Protein AF-A0A7Z1MGH0-F1 (afdb_monomer)

Radius of gyration: 22.12 Å; Cα contacts (8 Å, |Δi|>4): 92; chains: 1; bounding box: 49×39×57 Å

Secondary structure (DSSP, 8-state):
-HHHHHHHHHHHHHHHHHHHHHS-GGG-SS------SS---HHHHHHHHHHHHHHHH-----HHHHHHHHHHHHHHHHHHHHHHHHHHH-TT-TT--HHHHHHHHHHHHHHHTSPPPSSHHHHHHHHHHHHHHHHHHHHHH-SPPHHHHHHHHHHHHHHHHHHHHHHTS--

Nearest PDB structures (foldseek):
  4bne-assembly1_B  TM=2.755E-01  e=3.824E+00  Gallus gallus
  5nen-assembly1_B  TM=2.490E-01  e=6.971E+00  Serratia marcescens
  3q0k-assembly2_D  TM=2.728E-01  e=8.212E+00  Homo sapiens

Solvent-accessible surface area (backbone atoms only — not comparable to full-atom values): 9855 Å² total; per-residue (Å²): 116,74,65,60,56,52,52,51,22,52,51,47,29,53,51,52,50,56,53,45,75,77,41,63,75,89,76,58,95,62,87,85,83,70,80,75,80,96,69,80,58,64,69,60,37,51,52,36,42,54,54,14,52,50,58,69,68,60,59,82,80,46,72,66,57,52,48,52,52,36,50,51,53,44,50,51,38,50,52,52,34,51,54,36,49,56,60,66,67,43,89,80,61,86,77,49,41,58,68,40,30,52,52,32,40,50,55,27,57,62,56,66,72,53,73,66,62,92,46,70,68,52,42,52,52,50,52,51,50,52,49,52,34,51,53,32,47,46,64,16,62,52,76,76,53,70,68,56,54,55,51,52,52,52,53,50,52,49,53,52,51,52,54,54,53,62,71,68,52,85,130

Foldseek 3Di:
DVVVLVVLLVVLLVVVVVVCVVPPPVVDPDLDQDDDDPDPPPPSSVVSNVSSVCVNVPDPCDPVNLVVVLVVLLVLLVVLLVVLVVVLPPPPDPQFPNVLSVVSNVLSVVLNPDDRDPDPVVVVVSVVSSVSSVVSRCVRNDDDDPVVVVVVVVVVVVVVVVVVVVVPDDD

Mean predicted aligned error: 15.22 Å

Structure (mmCIF, N/CA/C/O backbone):
data_AF-A0A7Z1MGH0-F1
#
_entry.id   AF-A0A7Z1MGH0-F1
#
loop_
_atom_site.group_PDB
_atom_site.id
_atom_site.type_symbol
_atom_site.label_atom_id
_atom_site.label_alt_id
_atom_site.label_comp_id
_atom_site.label_asym_id
_atom_site.label_entity_id
_atom_site.label_seq_id
_atom_site.pdbx_PDB_ins_code
_atom_site.Cartn_x
_atom_site.Cartn_y
_atom_site.Cartn_z
_atom_site.occupancy
_atom_site.B_iso_or_equiv
_atom_site.auth_seq_id
_atom_site.auth_comp_id
_atom_site.auth_asym_id
_atom_site.auth_atom_id
_atom_site.pdbx_PDB_model_num
ATOM 1 N N . MET A 1 1 ? 26.378 -9.696 -31.392 1.00 51.75 1 MET A N 1
ATOM 2 C CA . MET A 1 1 ? 26.030 -10.002 -29.985 1.00 51.75 1 MET A CA 1
ATOM 3 C C . MET A 1 1 ? 25.296 -8.851 -29.286 1.00 51.75 1 MET A C 1
ATOM 5 O O . MET A 1 1 ? 24.332 -9.140 -28.601 1.00 51.75 1 MET A O 1
ATOM 9 N N . HIS A 1 2 ? 25.660 -7.572 -29.491 1.00 57.75 2 HIS A N 1
ATOM 10 C CA . HIS A 1 2 ? 24.898 -6.430 -28.934 1.00 57.75 2 HIS A CA 1
ATOM 11 C C . HIS A 1 2 ? 23.480 -6.254 -29.530 1.00 57.75 2 HIS A C 1
ATOM 13 O O . HIS A 1 2 ? 22.568 -5.889 -28.799 1.00 57.75 2 HIS A O 1
ATOM 19 N N . ASN A 1 3 ? 23.264 -6.577 -30.813 1.00 75.38 3 ASN A N 1
ATOM 20 C CA . ASN A 1 3 ? 21.943 -6.410 -31.448 1.00 75.38 3 ASN A CA 1
ATOM 21 C C . ASN A 1 3 ? 20.886 -7.402 -30.929 1.00 75.38 3 ASN A C 1
ATOM 23 O O . ASN A 1 3 ? 19.759 -6.997 -30.677 1.00 75.38 3 ASN A O 1
ATOM 27 N N . GLN A 1 4 ? 21.266 -8.664 -30.688 1.00 85.50 4 GLN A N 1
ATOM 28 C CA . GLN A 1 4 ? 20.340 -9.703 -30.213 1.00 85.50 4 GLN A CA 1
ATOM 29 C C . GLN A 1 4 ? 19.792 -9.388 -28.815 1.00 85.50 4 GLN A C 1
ATOM 31 O O . GLN A 1 4 ? 18.589 -9.447 -28.594 1.00 85.50 4 GLN A O 1
ATOM 36 N N . LEU A 1 5 ? 20.671 -8.986 -27.889 1.00 88.31 5 LEU A N 1
ATOM 37 C CA . LEU A 1 5 ? 20.259 -8.603 -26.540 1.00 88.31 5 LEU A CA 1
ATOM 38 C C . LEU A 1 5 ? 19.257 -7.443 -26.573 1.00 88.31 5 LEU A C 1
ATOM 40 O O . LEU A 1 5 ? 18.259 -7.470 -25.861 1.00 88.31 5 LEU A O 1
ATOM 44 N N . GLN A 1 6 ? 19.509 -6.430 -27.406 1.00 90.75 6 GLN A N 1
ATOM 45 C CA . GLN A 1 6 ? 18.624 -5.274 -27.506 1.00 90.75 6 GLN A CA 1
ATOM 46 C C . GLN A 1 6 ? 17.253 -5.644 -28.091 1.00 90.75 6 GLN A C 1
ATOM 48 O O . GLN A 1 6 ? 16.235 -5.137 -27.622 1.00 90.75 6 GLN A O 1
ATOM 53 N N . GLU A 1 7 ? 17.214 -6.525 -29.090 1.00 91.69 7 GLU A N 1
ATOM 54 C CA . GLU A 1 7 ? 15.970 -7.037 -29.674 1.00 91.69 7 GLU A CA 1
ATOM 55 C C . GLU A 1 7 ? 15.159 -7.856 -28.666 1.00 91.69 7 GLU A C 1
ATOM 57 O O . GLU A 1 7 ? 13.952 -7.646 -28.544 1.00 91.69 7 GLU A O 1
ATOM 62 N N . ASP A 1 8 ? 15.814 -8.728 -27.900 1.00 91.69 8 ASP A N 1
ATOM 63 C CA . ASP A 1 8 ? 15.150 -9.548 -26.884 1.00 91.69 8 ASP A CA 1
ATOM 64 C C . ASP A 1 8 ? 14.649 -8.702 -25.706 1.00 91.69 8 ASP A C 1
ATOM 66 O O . ASP A 1 8 ? 13.547 -8.933 -25.210 1.00 91.69 8 ASP A O 1
ATOM 70 N N . VAL A 1 9 ? 15.397 -7.667 -25.305 1.00 89.19 9 VAL A N 1
ATOM 71 C CA . VAL A 1 9 ? 14.952 -6.679 -24.306 1.00 89.19 9 VAL A CA 1
ATOM 72 C C . VAL A 1 9 ? 13.754 -5.878 -24.812 1.00 89.19 9 VAL A C 1
ATOM 74 O O . VAL A 1 9 ? 12.801 -5.689 -24.062 1.00 89.19 9 VAL A O 1
ATOM 77 N N . ASN A 1 10 ? 13.771 -5.413 -26.066 1.00 89.06 10 ASN A N 1
ATOM 78 C CA . ASN A 1 10 ? 12.645 -4.678 -26.655 1.00 89.06 10 ASN A CA 1
ATOM 79 C C . ASN A 1 10 ? 11.386 -5.553 -26.728 1.00 89.06 10 ASN A C 1
ATOM 81 O O . ASN A 1 10 ? 10.300 -5.099 -26.378 1.00 89.06 10 ASN A O 1
ATOM 85 N N . TRP A 1 11 ? 11.539 -6.808 -27.155 1.00 91.75 11 TRP A N 1
ATOM 86 C CA . TRP A 1 11 ? 10.440 -7.767 -27.192 1.00 91.75 11 TRP A CA 1
ATOM 87 C C . TRP A 1 11 ? 9.888 -8.021 -25.786 1.00 91.75 11 TRP A C 1
ATOM 89 O O . TRP A 1 11 ? 8.690 -7.866 -25.563 1.00 91.75 11 TRP A O 1
ATOM 99 N N . CYS A 1 12 ? 10.760 -8.318 -24.820 1.00 88.31 12 CYS A N 1
ATOM 100 C CA . CYS A 1 12 ? 10.359 -8.581 -23.442 1.00 88.31 12 CYS A CA 1
ATOM 101 C C . CYS A 1 12 ? 9.651 -7.372 -22.811 1.00 88.31 12 CYS A C 1
ATOM 103 O O . CYS A 1 12 ? 8.663 -7.555 -22.109 1.00 88.31 12 CYS A O 1
ATOM 105 N N . ALA A 1 13 ? 10.107 -6.147 -23.093 1.00 84.94 13 ALA A N 1
ATOM 106 C CA . ALA A 1 13 ? 9.461 -4.920 -22.628 1.00 84.94 13 ALA A CA 1
ATOM 107 C C . ALA A 1 13 ? 8.039 -4.773 -23.192 1.00 84.94 13 ALA A C 1
ATOM 109 O O . ALA A 1 13 ? 7.113 -4.510 -22.435 1.00 84.94 13 ALA A O 1
ATOM 110 N N . SER A 1 14 ? 7.845 -5.033 -24.490 1.00 85.25 14 SER A N 1
ATOM 111 C CA . SER A 1 14 ? 6.508 -4.980 -25.100 1.00 85.25 14 SER A CA 1
ATOM 112 C C . SER A 1 14 ? 5.546 -6.027 -24.532 1.00 85.25 14 SER A C 1
ATOM 114 O O . SER A 1 14 ? 4.363 -5.751 -24.367 1.00 85.25 14 SER A O 1
ATOM 116 N N . VAL A 1 15 ? 6.054 -7.219 -24.192 1.00 85.06 15 VAL A N 1
ATOM 117 C CA . VAL A 1 15 ? 5.249 -8.280 -23.570 1.00 85.06 15 VAL A CA 1
ATOM 118 C C . VAL A 1 15 ? 4.871 -7.896 -22.142 1.00 85.06 15 VAL A C 1
ATOM 120 O O . VAL A 1 15 ? 3.721 -8.072 -21.759 1.00 85.06 15 VAL A O 1
ATOM 123 N N . ILE A 1 16 ? 5.811 -7.330 -21.377 1.00 79.56 16 ILE A N 1
ATOM 124 C CA . ILE A 1 16 ? 5.557 -6.783 -20.039 1.00 79.56 16 ILE A CA 1
ATOM 125 C C . ILE A 1 16 ? 4.471 -5.700 -20.109 1.00 79.56 16 ILE A C 1
ATOM 127 O O . ILE A 1 16 ? 3.493 -5.778 -19.374 1.00 79.56 16 ILE A O 1
ATOM 131 N N . GLU A 1 17 ? 4.607 -4.718 -21.003 1.00 76.25 17 GLU A N 1
ATOM 132 C CA . GLU A 1 17 ? 3.632 -3.630 -21.164 1.00 76.25 17 GLU A CA 1
ATOM 133 C C . GLU A 1 17 ? 2.233 -4.166 -21.490 1.00 76.25 17 GLU A C 1
ATOM 135 O O . GLU A 1 17 ? 1.282 -3.840 -20.787 1.00 76.25 17 GLU A O 1
ATOM 140 N N . GLN A 1 18 ? 2.109 -5.066 -22.470 1.00 75.62 18 GLN A N 1
ATOM 141 C CA . GLN A 1 18 ? 0.825 -5.682 -22.830 1.00 75.62 18 GLN A CA 1
ATOM 142 C C . GLN A 1 18 ? 0.212 -6.504 -21.691 1.00 75.62 18 GLN A C 1
ATOM 144 O O . GLN A 1 18 ? -1.002 -6.487 -21.491 1.00 75.62 18 GLN A O 1
ATOM 149 N N . HIS A 1 19 ? 1.044 -7.230 -20.942 1.00 69.94 19 HIS A N 1
ATOM 150 C CA . HIS A 1 19 ? 0.601 -8.035 -19.806 1.00 69.94 19 HIS A CA 1
ATOM 151 C C . HIS A 1 19 ? -0.023 -7.160 -18.711 1.00 69.94 19 HIS A C 1
ATOM 153 O O . HIS A 1 19 ? -1.107 -7.468 -18.214 1.00 69.94 19 HIS A O 1
ATOM 159 N N . PHE A 1 20 ? 0.607 -6.022 -18.402 1.00 63.50 20 PHE A N 1
ATOM 160 C CA . PHE A 1 20 ? 0.140 -5.096 -17.365 1.00 63.50 20 PHE A CA 1
ATOM 161 C C . PHE A 1 20 ? -0.885 -4.051 -17.841 1.00 63.50 20 PHE A C 1
ATOM 163 O O . PHE A 1 20 ? -1.572 -3.453 -17.016 1.00 63.50 20 PHE A O 1
ATOM 170 N N . GLU A 1 21 ? -1.051 -3.843 -19.150 1.00 60.25 21 GLU A N 1
ATOM 171 C CA . GLU A 1 21 ? -2.202 -3.114 -19.706 1.00 60.25 21 GLU A CA 1
ATOM 172 C C . GLU A 1 21 ? -3.517 -3.881 -19.477 1.00 60.25 21 GLU A C 1
ATOM 174 O O . GLU A 1 21 ? -4.568 -3.267 -19.287 1.00 60.25 21 GLU A O 1
ATOM 179 N N . GLY A 1 22 ? -3.462 -5.220 -19.467 1.00 51.69 22 GLY A N 1
ATOM 180 C CA . GLY A 1 22 ? -4.618 -6.098 -19.251 1.00 51.69 22 GLY A CA 1
ATOM 181 C C . GLY A 1 22 ? -4.875 -6.502 -17.794 1.00 51.69 22 GLY A C 1
ATOM 182 O O . GLY A 1 22 ? -5.992 -6.916 -17.477 1.00 51.69 22 GLY A O 1
ATOM 183 N N . GLN A 1 23 ? -3.872 -6.398 -16.913 1.00 45.16 23 GLN A N 1
ATOM 184 C CA . GLN A 1 23 ? -3.964 -6.734 -15.488 1.00 45.16 23 GLN A CA 1
ATOM 185 C C . GLN A 1 23 ? -3.169 -5.732 -14.641 1.00 45.16 23 GLN A C 1
ATOM 187 O O . GLN A 1 23 ? -1.965 -5.578 -14.848 1.00 45.16 23 GLN A O 1
ATOM 192 N N . PRO A 1 24 ? -3.788 -5.048 -13.666 1.00 44.66 24 PRO A N 1
ATOM 193 C CA . PRO A 1 24 ? -3.058 -4.111 -12.829 1.00 44.66 24 PRO A CA 1
ATOM 194 C C . PRO A 1 24 ? -1.927 -4.782 -12.039 1.00 44.66 24 PRO A C 1
ATOM 196 O O . PRO A 1 24 ? -2.112 -5.841 -11.443 1.00 44.66 24 PRO A O 1
ATOM 199 N N . TYR A 1 25 ? -0.769 -4.118 -11.961 1.00 40.88 25 TYR A N 1
ATOM 200 C CA . TYR A 1 25 ? 0.458 -4.646 -11.340 1.00 40.88 25 TYR A CA 1
ATOM 201 C C . TYR A 1 25 ? 0.307 -5.103 -9.876 1.00 40.88 25 TYR A C 1
ATOM 203 O O . TYR A 1 25 ? 1.136 -5.861 -9.380 1.00 40.88 25 TYR A O 1
ATOM 211 N N . TRP A 1 26 ? -0.720 -4.632 -9.162 1.00 43.94 26 TRP A N 1
ATOM 212 C CA . TRP A 1 26 ? -0.991 -5.007 -7.771 1.00 43.94 26 TRP A CA 1
ATOM 213 C C . TRP A 1 26 ? -1.696 -6.363 -7.618 1.00 43.94 26 TRP A C 1
ATOM 215 O O . TRP A 1 26 ? -1.847 -6.835 -6.493 1.00 43.94 26 TRP A O 1
ATOM 225 N N . GLU A 1 27 ? -2.135 -6.990 -8.712 1.00 35.31 27 GLU A N 1
ATOM 226 C CA . GLU A 1 27 ? -2.785 -8.309 -8.693 1.00 35.31 27 GLU A CA 1
ATOM 227 C C . GLU A 1 27 ? -1.794 -9.471 -8.900 1.00 35.31 27 GLU A C 1
ATOM 229 O O . GLU A 1 27 ? -2.143 -10.628 -8.659 1.00 35.31 27 GLU A O 1
ATOM 234 N N . GLU A 1 28 ? -0.538 -9.191 -9.268 1.00 35.53 28 GLU A N 1
ATOM 235 C CA . GLU A 1 28 ? 0.493 -10.217 -9.445 1.00 35.53 28 GLU A CA 1
ATOM 236 C C . GLU A 1 28 ? 1.367 -10.404 -8.200 1.00 35.53 28 GLU A C 1
ATOM 238 O O . GLU A 1 28 ? 2.134 -9.535 -7.791 1.00 35.53 28 GLU A O 1
ATOM 243 N N . THR A 1 29 ? 1.303 -11.603 -7.618 1.00 39.72 29 THR A N 1
ATOM 244 C CA . THR A 1 29 ? 2.136 -12.022 -6.474 1.00 39.72 29 THR A CA 1
ATOM 245 C C . THR A 1 29 ? 3.505 -12.576 -6.886 1.00 39.72 29 THR A C 1
ATOM 247 O O . THR A 1 29 ? 4.337 -12.874 -6.028 1.00 39.72 29 THR A O 1
ATOM 250 N N . VAL A 1 30 ? 3.766 -12.715 -8.191 1.00 46.34 30 VAL A N 1
ATOM 251 C CA . VAL A 1 30 ? 4.995 -13.290 -8.751 1.00 46.34 30 VAL A CA 1
ATOM 252 C C . VAL A 1 30 ? 5.455 -12.423 -9.917 1.00 46.34 30 VAL A C 1
ATOM 254 O O . VAL A 1 30 ? 4.678 -12.156 -10.823 1.00 46.34 30 VAL A O 1
ATOM 257 N N . THR A 1 31 ? 6.722 -12.001 -9.919 1.00 55.06 31 THR A N 1
ATOM 258 C CA . THR A 1 31 ? 7.320 -11.294 -11.061 1.00 55.06 31 THR A CA 1
ATOM 259 C C . THR A 1 31 ? 7.242 -12.181 -12.306 1.00 55.06 31 THR A C 1
ATOM 261 O O . THR A 1 31 ? 7.922 -13.210 -12.363 1.00 55.06 31 THR A O 1
ATOM 264 N N . ALA A 1 32 ? 6.416 -11.802 -13.284 1.00 64.75 32 ALA A N 1
ATOM 265 C CA . ALA A 1 32 ? 6.267 -12.546 -14.527 1.00 64.75 32 ALA A CA 1
ATOM 266 C C . ALA A 1 32 ? 7.623 -12.700 -15.251 1.00 64.75 32 ALA A C 1
ATOM 268 O O . ALA A 1 32 ? 8.418 -11.761 -15.335 1.00 64.75 32 ALA A O 1
ATOM 269 N N . TYR A 1 33 ? 7.910 -13.917 -15.725 1.00 77.88 33 TYR A N 1
ATOM 270 C CA . TYR A 1 33 ? 9.162 -14.282 -16.392 1.00 77.88 33 TYR A CA 1
ATOM 271 C C . TYR A 1 33 ? 8.881 -14.676 -17.841 1.00 77.88 33 TYR A C 1
ATOM 273 O O . TYR A 1 33 ? 8.239 -15.695 -18.098 1.00 77.88 33 TYR A O 1
ATOM 281 N N . PHE A 1 34 ? 9.384 -13.885 -18.786 1.00 83.62 34 PHE A N 1
ATOM 282 C CA . PHE A 1 34 ? 9.105 -14.042 -20.211 1.00 83.62 34 PHE A CA 1
ATOM 283 C C . PHE A 1 34 ? 10.315 -14.583 -20.974 1.00 83.62 34 PHE A C 1
ATOM 285 O O . PHE A 1 34 ? 11.454 -14.178 -20.741 1.00 83.62 34 PHE A O 1
ATOM 292 N N . THR A 1 35 ? 10.075 -15.492 -21.918 1.00 85.38 35 THR A N 1
ATOM 293 C CA . THR A 1 35 ? 11.106 -16.041 -22.812 1.00 85.38 35 THR A CA 1
ATOM 294 C C . THR A 1 35 ? 10.577 -16.110 -24.237 1.00 85.38 35 THR A C 1
ATOM 296 O O . THR A 1 35 ? 9.368 -16.222 -24.442 1.00 85.38 35 THR A O 1
ATOM 299 N N . ARG A 1 36 ? 11.467 -16.028 -25.230 1.00 80.31 36 ARG A N 1
ATOM 300 C CA . ARG A 1 36 ? 11.111 -16.084 -26.653 1.00 80.31 36 ARG A CA 1
ATOM 301 C C . ARG A 1 36 ? 11.621 -17.381 -27.285 1.00 80.31 36 ARG A C 1
ATOM 303 O O . ARG A 1 36 ? 12.810 -17.683 -27.194 1.00 80.31 36 ARG A O 1
ATOM 310 N N . GLY A 1 37 ? 10.731 -18.098 -27.976 1.00 76.06 37 GLY A N 1
ATOM 311 C CA . GLY A 1 37 ? 11.029 -19.383 -28.629 1.00 76.06 37 GLY A CA 1
ATOM 312 C C . GLY A 1 37 ? 11.320 -20.518 -27.638 1.00 76.06 37 GLY A C 1
ATOM 313 O O . GLY A 1 37 ? 11.036 -20.395 -26.451 1.00 76.06 37 GLY A O 1
ATOM 314 N N . ASP A 1 38 ? 11.939 -21.602 -28.112 1.00 74.38 38 ASP A N 1
ATOM 315 C CA . ASP A 1 38 ? 12.289 -22.786 -27.300 1.00 74.38 38 ASP A CA 1
ATOM 316 C C . ASP A 1 38 ? 13.564 -22.586 -26.451 1.00 74.38 38 ASP A C 1
ATOM 318 O O . ASP A 1 38 ? 14.356 -23.506 -26.234 1.00 74.38 38 ASP A O 1
ATOM 322 N N . SER A 1 39 ? 13.835 -21.356 -26.014 1.00 74.62 39 SER A N 1
ATOM 323 C CA . SER A 1 39 ? 15.105 -21.015 -25.376 1.00 74.62 39 SER A CA 1
ATOM 324 C C . SER A 1 39 ? 15.226 -21.599 -23.966 1.00 74.62 39 SER A C 1
ATOM 326 O O . SER A 1 39 ? 14.448 -21.271 -23.074 1.00 74.62 39 SER A O 1
ATOM 328 N N . THR A 1 40 ? 16.296 -22.358 -23.719 1.00 75.62 40 THR A N 1
ATOM 329 C CA . THR A 1 40 ? 16.579 -22.993 -22.419 1.00 75.62 40 THR A CA 1
ATOM 330 C C . THR A 1 40 ? 17.579 -22.227 -21.542 1.00 75.62 40 THR A C 1
ATOM 332 O O . THR A 1 40 ? 17.878 -22.668 -20.431 1.00 75.62 40 THR A O 1
ATOM 335 N N . ASP A 1 41 ? 18.132 -21.097 -22.005 1.00 86.56 41 ASP A N 1
ATOM 336 C CA . ASP A 1 41 ? 19.084 -20.307 -21.209 1.00 86.56 41 ASP A CA 1
ATOM 337 C C . ASP A 1 41 ? 18.370 -19.429 -20.171 1.00 86.56 41 ASP A C 1
ATOM 339 O O . ASP A 1 41 ? 18.063 -18.251 -20.382 1.00 86.56 41 ASP A O 1
ATOM 343 N N . VAL A 1 42 ? 18.135 -20.029 -19.005 1.00 85.12 42 VAL A N 1
ATOM 344 C CA . VAL A 1 42 ? 17.470 -19.387 -17.867 1.00 85.12 42 VAL A CA 1
ATOM 345 C C . VAL A 1 42 ? 18.223 -18.141 -17.384 1.00 85.12 42 VAL A C 1
ATOM 347 O O . VAL A 1 42 ? 17.600 -17.164 -16.958 1.00 85.12 42 VAL A O 1
ATOM 350 N N . ARG A 1 43 ? 19.565 -18.147 -17.433 1.00 86.62 43 ARG A N 1
ATOM 351 C CA . ARG A 1 43 ? 20.382 -17.033 -16.922 1.00 86.62 43 ARG A CA 1
ATOM 352 C C . ARG A 1 43 ? 20.310 -15.834 -17.856 1.00 86.62 43 ARG A C 1
ATOM 354 O O . ARG A 1 43 ? 20.126 -14.717 -17.373 1.00 86.62 43 ARG A O 1
ATOM 361 N N . TYR A 1 44 ? 20.406 -16.071 -19.162 1.00 90.12 44 TYR A N 1
ATOM 362 C CA . TYR A 1 44 ? 20.247 -15.034 -20.176 1.00 90.12 44 TYR A CA 1
ATOM 363 C C . TYR A 1 44 ? 18.880 -14.359 -20.069 1.00 90.12 44 TYR A C 1
ATOM 365 O O . TYR A 1 44 ? 18.802 -13.142 -19.911 1.00 90.12 44 TYR A O 1
ATOM 373 N N . TRP A 1 45 ? 17.800 -15.140 -20.047 1.00 89.56 45 TRP A N 1
ATOM 374 C CA . TRP A 1 45 ? 16.457 -14.570 -19.980 1.00 89.56 45 TRP A CA 1
ATOM 375 C C . TRP A 1 45 ? 16.162 -13.892 -18.648 1.00 89.56 45 TRP A C 1
ATOM 377 O O . TRP A 1 45 ? 15.466 -12.882 -18.630 1.00 89.56 45 TRP A O 1
ATOM 387 N N . LYS A 1 46 ? 16.755 -14.342 -17.536 1.00 86.19 46 LYS A N 1
ATOM 388 C CA . LYS A 1 46 ? 16.671 -13.604 -16.266 1.00 86.19 46 LYS A CA 1
ATOM 389 C C . LYS A 1 46 ? 17.286 -12.211 -16.381 1.00 86.19 46 LYS A C 1
ATOM 391 O O . LYS A 1 46 ? 16.686 -11.251 -15.908 1.00 86.19 46 LYS A O 1
ATOM 396 N N . MET A 1 47 ? 18.438 -12.091 -17.036 1.00 89.56 47 MET A N 1
ATOM 397 C CA . MET A 1 47 ? 19.059 -10.794 -17.308 1.00 89.56 47 MET A CA 1
ATOM 398 C C . MET A 1 47 ? 18.187 -9.936 -18.242 1.00 89.56 47 MET A C 1
ATOM 400 O O . MET A 1 47 ? 17.967 -8.764 -17.950 1.00 89.56 47 MET A O 1
ATOM 404 N N . VAL A 1 48 ? 17.650 -10.509 -19.326 1.00 88.94 48 VAL A N 1
ATOM 405 C CA . VAL A 1 48 ? 16.756 -9.802 -20.265 1.00 88.94 48 VAL A CA 1
ATOM 406 C C . VAL A 1 48 ? 15.513 -9.259 -19.558 1.00 88.94 48 VAL A C 1
ATOM 408 O O . VAL A 1 48 ? 15.223 -8.073 -19.691 1.00 88.94 48 VAL A O 1
ATOM 411 N N . ASN A 1 49 ? 14.832 -10.084 -18.754 1.00 86.81 49 ASN A N 1
ATOM 412 C CA . ASN A 1 49 ? 13.660 -9.668 -17.978 1.00 86.81 49 ASN A CA 1
ATOM 413 C C . ASN A 1 49 ? 14.017 -8.543 -17.004 1.00 86.81 49 ASN A C 1
ATOM 415 O O . ASN A 1 49 ? 13.323 -7.540 -16.962 1.00 86.81 49 ASN A O 1
ATOM 419 N N . GLN A 1 50 ? 15.138 -8.646 -16.282 1.00 79.00 50 GLN A N 1
ATOM 420 C CA . GLN A 1 50 ? 15.577 -7.580 -15.373 1.00 79.00 50 GLN A CA 1
ATOM 421 C C . GLN A 1 50 ? 15.802 -6.245 -16.095 1.00 79.00 50 GLN A C 1
ATOM 423 O O . GLN A 1 50 ? 15.392 -5.200 -15.591 1.00 79.00 50 GLN A O 1
ATOM 428 N N . ILE A 1 51 ? 16.431 -6.266 -17.273 1.00 84.00 51 ILE A N 1
ATOM 429 C CA . ILE A 1 51 ? 16.668 -5.055 -18.070 1.00 84.00 51 ILE A CA 1
ATOM 430 C C . ILE A 1 51 ? 15.343 -4.498 -18.611 1.00 84.00 51 ILE A C 1
ATOM 432 O O . ILE A 1 51 ? 15.112 -3.291 -18.535 1.00 84.00 51 ILE A O 1
ATOM 436 N N . ALA A 1 52 ? 14.467 -5.360 -19.130 1.00 83.38 52 ALA A N 1
ATOM 437 C CA . ALA A 1 52 ? 13.175 -4.970 -19.686 1.00 83.38 52 ALA A CA 1
ATOM 438 C C . ALA A 1 52 ? 12.238 -4.398 -18.613 1.00 83.38 52 ALA A C 1
ATOM 440 O O . ALA A 1 52 ? 11.737 -3.291 -18.779 1.00 83.38 52 ALA A O 1
ATOM 441 N N . THR A 1 53 ? 12.090 -5.078 -17.472 1.00 74.88 53 THR A N 1
ATOM 442 C CA . THR A 1 53 ? 11.326 -4.580 -16.320 1.00 74.88 53 THR A CA 1
ATOM 443 C C . THR A 1 53 ? 11.862 -3.236 -15.856 1.00 74.88 53 THR A C 1
ATOM 445 O O . THR A 1 53 ? 11.078 -2.314 -15.656 1.00 74.88 53 THR A O 1
ATOM 448 N N . LYS A 1 54 ? 13.188 -3.079 -15.727 1.00 73.19 54 LYS A N 1
ATOM 449 C CA . LYS A 1 54 ? 13.787 -1.793 -15.354 1.00 73.19 54 LYS A CA 1
ATOM 450 C C . LYS A 1 54 ? 13.405 -0.692 -16.344 1.00 73.19 54 LYS A C 1
ATOM 452 O O . LYS A 1 54 ? 13.026 0.385 -15.918 1.00 73.19 54 LYS A O 1
ATOM 457 N N . ARG A 1 55 ? 13.423 -0.965 -17.649 1.00 72.88 55 ARG A N 1
ATOM 458 C CA . ARG A 1 55 ? 13.040 0.013 -18.676 1.00 72.88 55 ARG A CA 1
ATOM 459 C C . ARG A 1 55 ? 11.556 0.390 -18.631 1.00 72.88 55 ARG A C 1
ATOM 461 O O . ARG A 1 55 ? 11.244 1.565 -18.769 1.00 72.88 55 ARG A O 1
ATOM 468 N N . CYS A 1 56 ? 10.663 -0.579 -18.436 1.00 69.88 56 CYS A N 1
ATOM 469 C CA . CYS A 1 56 ? 9.222 -0.322 -18.322 1.00 69.88 56 CYS A CA 1
ATOM 470 C 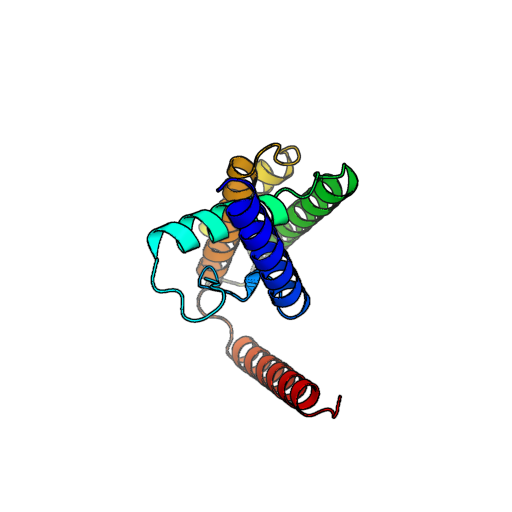C . CYS A 1 56 ? 8.875 0.427 -17.023 1.00 69.88 56 CYS A C 1
ATOM 472 O O . CYS A 1 56 ? 7.964 1.250 -16.998 1.00 69.88 56 CYS A O 1
ATOM 474 N N . THR A 1 57 ? 9.618 0.165 -15.943 1.00 59.69 57 THR A N 1
ATOM 475 C CA . THR A 1 57 ? 9.418 0.796 -14.624 1.00 59.69 57 THR A CA 1
ATOM 476 C C . THR A 1 57 ? 10.169 2.120 -14.460 1.00 59.69 57 THR A C 1
ATOM 478 O O . THR A 1 57 ? 9.800 2.936 -13.616 1.00 59.69 57 THR A O 1
ATOM 481 N N . GLU A 1 58 ? 11.174 2.397 -15.294 1.00 57.53 58 GLU A N 1
ATOM 482 C CA . GLU A 1 58 ? 11.800 3.713 -15.458 1.00 57.53 58 GLU A CA 1
ATOM 483 C C . GLU A 1 58 ? 10.897 4.641 -16.284 1.00 57.53 58 GLU A C 1
ATOM 485 O O . GLU A 1 58 ? 11.298 5.241 -17.281 1.00 57.53 58 GLU A O 1
ATOM 490 N N . THR A 1 59 ? 9.646 4.804 -15.855 1.00 52.94 59 THR A N 1
ATOM 491 C CA . THR A 1 59 ? 8.825 5.915 -16.323 1.00 52.94 59 THR A CA 1
ATOM 492 C C . THR A 1 59 ? 9.490 7.208 -15.839 1.00 52.94 59 THR A C 1
ATOM 494 O O . THR A 1 59 ? 9.740 7.342 -14.634 1.00 52.94 59 THR A O 1
ATOM 497 N N . PRO A 1 60 ? 9.785 8.189 -16.714 1.00 49.81 60 PRO A N 1
ATOM 498 C CA . PRO A 1 60 ? 10.186 9.509 -16.258 1.00 49.81 60 PRO A CA 1
ATOM 499 C C . PRO A 1 60 ? 9.083 10.025 -15.337 1.00 49.81 60 PRO A C 1
ATOM 501 O O . PRO A 1 60 ? 7.965 10.275 -15.790 1.00 49.81 60 PRO A O 1
ATOM 504 N N . LYS A 1 61 ? 9.368 10.131 -14.036 1.00 52.62 61 LYS A N 1
ATOM 505 C CA . LYS A 1 61 ? 8.418 10.669 -13.063 1.00 52.62 61 LYS A CA 1
ATOM 506 C C . LYS A 1 61 ? 8.100 12.099 -13.483 1.00 52.62 61 LYS A C 1
ATOM 508 O O . LYS A 1 61 ? 8.887 13.011 -13.237 1.00 52.62 61 LYS A O 1
ATOM 513 N N . THR A 1 62 ? 6.973 12.304 -14.157 1.00 53.59 62 THR A N 1
ATOM 514 C CA . THR A 1 62 ? 6.497 13.660 -14.403 1.00 53.59 62 THR A CA 1
ATOM 515 C C . THR A 1 62 ? 6.099 14.256 -13.058 1.00 53.59 62 THR A C 1
ATOM 517 O O . THR A 1 62 ? 5.657 13.536 -12.159 1.00 53.59 62 THR A O 1
ATOM 520 N N . 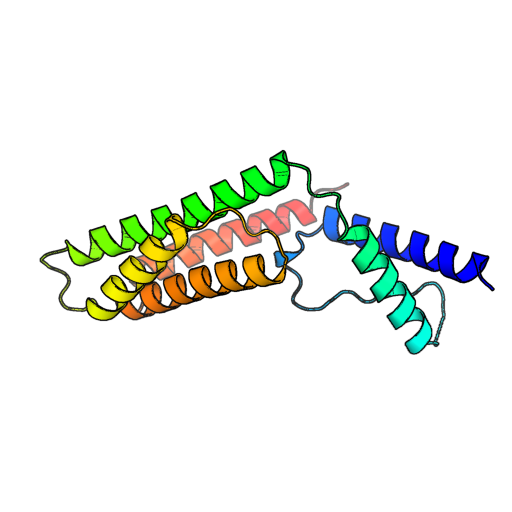LEU A 1 63 ? 6.256 15.572 -12.905 1.00 51.53 63 LEU A N 1
ATOM 521 C CA . LEU A 1 63 ? 5.870 16.280 -11.680 1.00 51.53 63 LEU A CA 1
ATOM 522 C C . LEU A 1 63 ? 4.432 15.917 -11.254 1.00 51.53 63 LEU A C 1
ATOM 524 O O . LEU A 1 63 ? 4.187 15.628 -10.089 1.00 51.53 63 LEU A O 1
ATOM 528 N N . LEU A 1 64 ? 3.532 15.789 -12.235 1.00 54.00 64 LEU A N 1
ATOM 529 C CA . LEU A 1 64 ? 2.138 15.373 -12.062 1.00 54.00 64 LEU A CA 1
ATOM 530 C C . LEU A 1 64 ? 1.974 13.972 -11.449 1.00 54.00 64 LEU A C 1
ATOM 532 O O . LEU A 1 64 ? 1.120 13.798 -10.588 1.00 54.00 64 LEU A O 1
ATOM 536 N N . HIS A 1 65 ? 2.778 12.977 -11.844 1.00 58.88 65 HIS A N 1
ATOM 537 C CA . HIS A 1 65 ? 2.699 11.633 -11.251 1.00 58.88 65 HIS A CA 1
ATOM 538 C C . HIS A 1 65 ? 3.153 11.633 -9.789 1.00 58.88 65 HIS A C 1
ATOM 540 O O . HIS A 1 65 ? 2.534 10.986 -8.945 1.00 58.88 65 HIS A O 1
ATOM 546 N N . VAL A 1 66 ? 4.214 12.381 -9.472 1.00 59.16 66 VAL A N 1
ATOM 547 C CA . VAL A 1 66 ? 4.718 12.511 -8.095 1.00 59.16 66 VAL A CA 1
ATOM 548 C C . VAL A 1 66 ? 3.696 13.225 -7.212 1.00 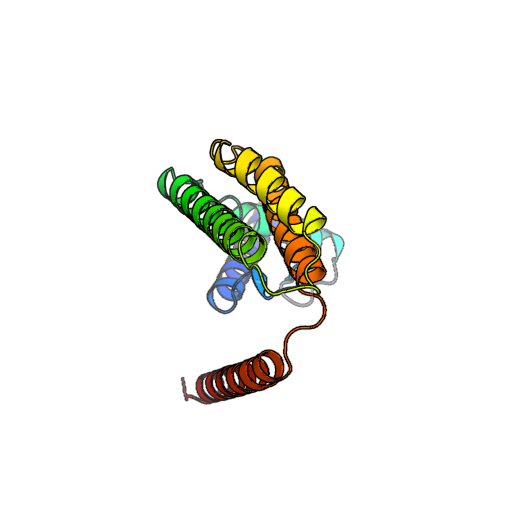59.16 66 VAL A C 1
ATOM 550 O O . VAL A 1 66 ? 3.472 12.819 -6.074 1.00 59.16 66 VAL A O 1
ATOM 553 N N . GLU A 1 67 ? 3.052 14.264 -7.739 1.00 61.47 67 GLU A N 1
ATOM 554 C CA . GLU A 1 67 ? 2.005 15.010 -7.042 1.00 61.47 67 GLU A CA 1
ATOM 555 C C . GLU A 1 67 ? 0.726 14.186 -6.858 1.00 61.47 67 GLU A C 1
ATOM 557 O O . GLU A 1 67 ? 0.205 14.140 -5.748 1.00 61.47 67 GLU A O 1
ATOM 562 N N . ALA A 1 68 ? 0.261 13.469 -7.885 1.00 65.06 68 ALA A N 1
ATOM 563 C CA . ALA A 1 68 ? -0.905 12.591 -7.779 1.00 65.06 68 ALA A CA 1
ATOM 564 C C . ALA A 1 68 ? -0.688 11.490 -6.732 1.00 65.06 68 ALA A C 1
ATOM 566 O O . ALA A 1 68 ? -1.541 11.261 -5.875 1.00 65.06 68 ALA A O 1
ATOM 567 N N . TYR A 1 69 ? 0.486 10.857 -6.746 1.00 66.38 69 TYR A N 1
ATOM 568 C CA . TYR A 1 69 ? 0.850 9.842 -5.762 1.00 66.38 69 TYR A CA 1
ATOM 569 C C . TYR A 1 69 ? 0.940 10.419 -4.340 1.00 66.38 69 TYR A C 1
ATOM 571 O O . TYR A 1 69 ? 0.447 9.826 -3.378 1.00 66.38 69 TYR A O 1
ATOM 579 N N . ARG A 1 70 ? 1.521 11.617 -4.197 1.00 68.38 70 ARG A N 1
ATOM 580 C CA . ARG A 1 70 ? 1.572 12.338 -2.920 1.00 68.38 70 ARG A CA 1
ATOM 581 C C . ARG A 1 70 ? 0.171 12.600 -2.376 1.00 68.38 70 ARG A C 1
ATOM 583 O O . ARG A 1 70 ? -0.070 12.352 -1.197 1.00 68.38 70 ARG A O 1
ATOM 590 N N . GLU A 1 71 ? -0.725 13.118 -3.208 1.00 69.19 71 GLU A N 1
ATOM 591 C CA . GLU A 1 71 ? -2.088 13.431 -2.787 1.00 69.19 71 GLU A CA 1
ATOM 592 C C . GLU A 1 71 ? -2.876 12.159 -2.457 1.00 69.19 71 GLU A C 1
ATOM 594 O O . GLU A 1 71 ? -3.551 12.129 -1.431 1.00 69.19 71 GLU A O 1
ATOM 599 N N . MET A 1 72 ? -2.690 11.062 -3.199 1.00 77.75 72 MET A N 1
ATOM 600 C CA . MET A 1 72 ? -3.296 9.767 -2.866 1.00 77.75 72 MET A CA 1
ATOM 601 C C . MET A 1 72 ? -2.862 9.261 -1.481 1.00 77.75 72 MET A C 1
ATOM 603 O O . MET A 1 72 ? -3.705 8.909 -0.655 1.00 77.75 72 MET A O 1
ATOM 607 N N . ASN A 1 73 ? -1.560 9.288 -1.181 1.00 75.88 73 ASN A N 1
ATOM 608 C CA . ASN A 1 73 ? -1.050 8.871 0.128 1.00 75.88 73 ASN A CA 1
ATOM 609 C C . ASN A 1 73 ? -1.528 9.785 1.257 1.00 75.88 73 ASN A C 1
ATOM 611 O O . ASN A 1 73 ? -1.858 9.310 2.345 1.00 75.88 73 ASN A O 1
ATOM 615 N N . ARG A 1 74 ? -1.601 11.097 1.010 1.00 74.44 74 ARG A N 1
ATOM 616 C CA . ARG A 1 74 ? -2.157 12.051 1.977 1.00 74.44 74 ARG A CA 1
ATOM 617 C C . ARG A 1 74 ? -3.624 11.779 2.252 1.00 74.44 74 ARG A C 1
ATOM 619 O O . ARG A 1 74 ? -4.008 11.770 3.416 1.00 74.44 74 ARG A O 1
ATOM 626 N N . MET A 1 75 ? -4.419 11.527 1.216 1.00 79.69 75 MET A N 1
ATOM 627 C CA . MET A 1 75 ? -5.827 11.170 1.365 1.00 79.69 75 MET A CA 1
ATOM 628 C C . MET A 1 75 ? -5.980 9.880 2.172 1.00 79.69 75 MET A C 1
ATOM 630 O O . MET A 1 75 ? -6.745 9.871 3.130 1.00 79.69 75 MET A O 1
ATOM 634 N N . ALA A 1 76 ? -5.203 8.835 1.871 1.00 82.94 76 ALA A N 1
ATOM 635 C CA . ALA A 1 76 ? -5.241 7.578 2.617 1.00 82.94 76 ALA A CA 1
ATOM 636 C C . ALA A 1 76 ? -4.892 7.772 4.104 1.00 82.94 76 ALA A C 1
ATOM 638 O O . ALA A 1 76 ? -5.656 7.371 4.983 1.00 82.94 76 ALA A O 1
ATOM 639 N N . LEU A 1 77 ? -3.775 8.445 4.401 1.00 80.88 77 LEU A N 1
ATOM 640 C CA . LEU A 1 77 ? -3.352 8.732 5.776 1.00 80.88 77 LEU A CA 1
ATOM 641 C C . LEU A 1 77 ? -4.364 9.614 6.520 1.00 80.88 77 LEU A C 1
ATOM 643 O O . LEU A 1 77 ? -4.629 9.379 7.698 1.00 80.88 77 LEU A O 1
ATOM 647 N N . PHE A 1 78 ? -4.946 10.604 5.841 1.00 80.69 78 PHE A N 1
ATOM 648 C CA . PHE A 1 78 ? -5.980 11.469 6.403 1.00 80.69 78 PHE A CA 1
ATOM 649 C C . PHE A 1 78 ? -7.254 10.685 6.726 1.00 80.69 78 PHE A C 1
ATOM 651 O O . PHE A 1 78 ? -7.761 10.784 7.840 1.00 80.69 78 PHE A O 1
ATOM 658 N N . SER A 1 79 ? -7.743 9.856 5.801 1.00 81.31 79 SER A N 1
ATOM 659 C CA . SER A 1 79 ? -8.913 9.002 6.025 1.00 81.31 79 SER A CA 1
ATOM 660 C C . SER A 1 79 ? -8.701 8.055 7.204 1.00 81.31 79 SER A C 1
ATOM 662 O O . SER A 1 79 ? -9.568 7.959 8.070 1.00 81.31 79 SER A O 1
ATOM 664 N N . ILE A 1 80 ? -7.535 7.406 7.288 1.00 84.44 80 ILE A N 1
ATOM 665 C CA . ILE A 1 80 ? -7.169 6.545 8.421 1.00 84.44 80 ILE A CA 1
ATOM 666 C C . ILE A 1 80 ? -7.179 7.339 9.736 1.00 84.44 80 ILE A C 1
ATOM 668 O O . ILE A 1 80 ? -7.729 6.867 10.731 1.00 84.44 80 ILE A O 1
ATOM 672 N N . ASN A 1 81 ? -6.612 8.550 9.745 1.00 82.56 81 ASN A N 1
ATOM 673 C CA . ASN A 1 81 ? -6.587 9.415 10.925 1.00 82.56 81 ASN A CA 1
ATOM 674 C C . ASN A 1 81 ? -8.006 9.790 11.390 1.00 82.56 81 ASN A C 1
ATOM 676 O O . ASN A 1 81 ? -8.320 9.647 12.570 1.00 82.56 81 ASN A O 1
ATOM 680 N N . VAL A 1 82 ? -8.883 10.188 10.462 1.00 80.75 82 VAL A N 1
ATOM 681 C CA . VAL A 1 82 ? -10.288 10.519 10.753 1.00 80.75 82 VAL A CA 1
ATOM 682 C C . VAL A 1 82 ? -11.036 9.314 11.325 1.00 80.75 82 VAL A C 1
ATOM 684 O O . VAL A 1 82 ? -11.717 9.448 12.340 1.00 80.75 82 VAL A O 1
ATOM 687 N N . MET A 1 83 ? -10.890 8.132 10.717 1.00 81.44 83 MET A N 1
ATOM 688 C CA . MET A 1 83 ? -11.538 6.907 11.200 1.00 81.44 83 MET A CA 1
ATOM 689 C C . MET A 1 83 ? -11.057 6.528 12.606 1.00 81.44 83 MET A C 1
ATOM 691 O O . MET A 1 83 ? -11.874 6.221 13.474 1.00 81.44 83 MET A O 1
ATOM 695 N N . ALA A 1 84 ? -9.746 6.594 12.857 1.00 83.44 84 ALA A N 1
ATOM 696 C CA . ALA A 1 84 ? -9.180 6.301 14.171 1.00 83.44 84 ALA A CA 1
ATOM 697 C C . ALA A 1 84 ? -9.644 7.301 15.244 1.00 83.44 84 ALA A C 1
ATOM 699 O O . ALA A 1 84 ? -9.997 6.893 16.351 1.00 83.44 84 ALA A O 1
ATOM 700 N N . GLY A 1 85 ? -9.700 8.594 14.910 1.00 79.56 85 GLY A N 1
ATOM 701 C CA . GLY A 1 85 ? -10.210 9.637 15.801 1.00 79.56 85 GLY A CA 1
ATOM 702 C C . GLY A 1 85 ? -11.687 9.435 16.144 1.00 79.56 85 GLY A C 1
ATOM 703 O O . GLY A 1 85 ? -12.052 9.429 17.318 1.00 79.56 85 GLY A O 1
ATOM 704 N N . ALA A 1 86 ? -12.526 9.167 15.139 1.00 79.38 86 ALA A N 1
ATOM 705 C CA . ALA A 1 86 ? -13.953 8.919 15.342 1.00 79.38 86 ALA A CA 1
ATOM 706 C C . ALA A 1 86 ? -14.216 7.723 16.276 1.00 79.38 86 ALA A C 1
ATOM 708 O O . ALA A 1 86 ? -15.095 7.787 17.136 1.00 79.38 86 ALA A O 1
ATOM 709 N N . LEU A 1 87 ? -13.430 6.649 16.146 1.00 77.50 87 LEU A N 1
ATOM 710 C CA . LEU A 1 87 ? -13.538 5.472 17.011 1.00 77.50 87 LEU A CA 1
ATOM 711 C C . LEU A 1 87 ? -13.053 5.725 18.446 1.00 77.50 87 LEU A C 1
ATOM 713 O O . LEU A 1 87 ? -13.604 5.140 19.379 1.00 77.50 87 LEU A O 1
ATOM 717 N N . LEU A 1 88 ? -12.063 6.600 18.652 1.00 78.94 88 LEU A N 1
ATOM 718 C CA . LEU A 1 88 ? -11.632 7.007 19.996 1.00 78.94 88 LEU A CA 1
ATOM 719 C C . LEU A 1 88 ? -12.699 7.833 20.726 1.00 78.94 88 LEU A C 1
ATOM 721 O O . LEU A 1 88 ? -12.873 7.668 21.938 1.00 78.94 88 LEU A O 1
ATOM 725 N N . ASP A 1 89 ? -13.436 8.662 19.985 1.00 73.75 89 ASP A N 1
ATOM 726 C CA . ASP A 1 89 ? -14.527 9.493 20.504 1.00 73.75 89 ASP A CA 1
ATOM 727 C C . ASP A 1 89 ? -15.814 8.699 20.795 1.00 73.75 89 ASP A C 1
ATOM 729 O O . ASP A 1 89 ? -16.708 9.183 21.505 1.00 73.75 89 ASP A O 1
ATOM 733 N N . CYS A 1 90 ? -15.930 7.456 20.306 1.00 69.69 90 CYS A N 1
ATOM 734 C CA . CYS A 1 90 ? -17.058 6.581 20.617 1.00 69.69 90 CYS A CA 1
ATOM 735 C C . CYS A 1 90 ? -17.097 6.240 22.117 1.00 69.69 90 CYS A C 1
ATOM 737 O O . CYS A 1 90 ? -16.409 5.347 22.612 1.00 69.69 90 CYS A O 1
ATOM 739 N N . ARG A 1 91 ? -17.995 6.912 22.848 1.00 55.91 91 ARG A N 1
ATOM 740 C CA . ARG A 1 91 ? -18.180 6.752 24.303 1.00 55.91 91 ARG A CA 1
ATOM 741 C C . ARG A 1 91 ? -18.657 5.360 24.737 1.00 55.91 91 ARG A C 1
ATOM 743 O O . ARG A 1 91 ? -18.557 5.043 25.917 1.00 55.91 91 ARG A O 1
ATOM 750 N N . TYR A 1 92 ? -19.177 4.552 23.813 1.00 56.62 92 TYR A N 1
ATOM 751 C CA . TYR A 1 92 ? -19.904 3.315 24.126 1.00 56.62 92 TYR A CA 1
ATOM 752 C C . TYR A 1 92 ? -19.241 2.033 23.619 1.00 56.62 92 TYR A C 1
ATOM 754 O O . TYR A 1 92 ? -19.782 0.955 23.848 1.00 56.62 92 TYR A O 1
ATOM 762 N N . ASN A 1 93 ? -18.086 2.112 22.952 1.00 61.59 93 ASN A N 1
ATOM 763 C CA . ASN A 1 93 ? -17.445 0.919 22.410 1.00 61.59 93 ASN A CA 1
ATOM 764 C C . ASN A 1 93 ? -16.340 0.419 23.355 1.00 61.59 93 ASN A C 1
ATOM 766 O O . ASN A 1 93 ? -15.180 0.820 23.271 1.00 61.59 93 ASN A O 1
ATOM 770 N N . THR A 1 94 ? -16.731 -0.422 24.316 1.00 61.91 94 THR A N 1
ATOM 771 C CA . THR A 1 94 ? -15.850 -0.939 25.379 1.00 61.91 94 THR A CA 1
ATOM 772 C C . THR A 1 94 ? -14.816 -1.949 24.888 1.00 61.91 94 THR A C 1
ATOM 774 O O . THR A 1 94 ? -13.856 -2.213 25.606 1.00 61.91 94 THR A O 1
ATOM 777 N N . ASN A 1 95 ? -14.984 -2.488 23.678 1.00 70.25 95 ASN A N 1
ATOM 778 C CA . ASN A 1 95 ? -14.108 -3.519 23.114 1.00 70.25 95 ASN A CA 1
ATOM 779 C C . ASN A 1 95 ? -12.996 -2.955 22.216 1.00 70.25 95 ASN A C 1
ATOM 781 O O . ASN A 1 95 ? -12.216 -3.724 21.663 1.00 70.25 95 ASN A O 1
ATOM 785 N N . ILE A 1 96 ? -12.894 -1.628 22.084 1.00 75.75 96 ILE A N 1
ATOM 786 C CA . ILE A 1 96 ? -11.872 -0.994 21.247 1.00 75.75 96 ILE A CA 1
ATOM 787 C C . ILE A 1 96 ? -10.544 -0.869 21.993 1.00 75.75 96 ILE A C 1
ATOM 789 O O . ILE A 1 96 ? -10.467 -0.297 23.087 1.00 75.75 96 ILE A O 1
ATOM 793 N N . ASN A 1 97 ? -9.455 -1.289 21.347 1.00 81.19 97 ASN A N 1
ATOM 794 C CA . ASN A 1 97 ? -8.109 -1.029 21.847 1.00 81.19 97 ASN A CA 1
ATOM 795 C C . ASN A 1 97 ? -7.668 0.414 21.547 1.00 81.19 97 ASN A C 1
ATOM 797 O O . ASN A 1 97 ? -7.030 0.702 20.531 1.00 81.19 97 ASN A O 1
ATOM 801 N N . LYS A 1 98 ? -7.969 1.329 22.474 1.00 82.06 98 LYS A N 1
ATOM 802 C CA . LYS A 1 98 ? -7.655 2.764 22.342 1.00 82.06 98 LYS A CA 1
ATOM 803 C C . LYS A 1 98 ? -6.171 3.051 22.108 1.00 82.06 98 LYS A C 1
ATOM 805 O O . LYS A 1 98 ? -5.841 3.914 21.305 1.00 82.06 98 LYS A O 1
ATOM 810 N N . LYS A 1 99 ? -5.270 2.282 22.726 1.00 84.88 99 LYS A N 1
ATOM 811 C CA . LYS A 1 99 ? -3.818 2.454 22.552 1.00 84.88 99 LYS A CA 1
ATOM 812 C C . LYS A 1 99 ? -3.379 2.206 21.105 1.00 84.88 99 LYS A C 1
ATOM 814 O O . LYS A 1 99 ? -2.506 2.898 20.595 1.00 84.88 99 LYS A O 1
ATOM 819 N N . LYS A 1 100 ? -3.988 1.228 20.427 1.00 82.56 100 LYS A N 1
ATOM 820 C CA . LYS A 1 100 ? -3.691 0.944 19.016 1.00 82.56 100 LYS A CA 1
ATOM 821 C C . LYS A 1 100 ? -4.175 2.072 18.107 1.00 82.56 100 LYS A C 1
ATOM 823 O O . LYS A 1 100 ? -3.435 2.463 17.211 1.00 82.56 100 LYS A O 1
ATOM 828 N N . LEU A 1 101 ? -5.346 2.644 18.388 1.00 84.31 101 LEU A N 1
ATOM 829 C CA . LEU A 1 101 ? -5.846 3.822 17.672 1.00 84.31 101 LEU A CA 1
ATOM 830 C C . LEU A 1 101 ? -4.985 5.067 17.915 1.00 84.31 101 LEU A C 1
ATOM 832 O O . LEU A 1 101 ? -4.700 5.801 16.975 1.00 84.31 101 LEU A O 1
ATOM 836 N N . GLU A 1 102 ? -4.505 5.284 19.140 1.00 85.69 102 GLU A N 1
ATOM 837 C CA . GLU A 1 102 ? -3.550 6.359 19.438 1.00 85.69 102 GLU A CA 1
ATOM 838 C C . GLU A 1 102 ? -2.235 6.195 18.661 1.00 85.69 102 GLU A C 1
ATOM 840 O O . GLU A 1 102 ? -1.686 7.178 18.161 1.00 85.69 102 GLU A O 1
ATOM 845 N N . ASP A 1 103 ? -1.739 4.963 18.513 1.00 86.19 103 ASP A N 1
ATOM 846 C CA . ASP A 1 103 ? -0.561 4.682 17.687 1.00 86.19 103 ASP A CA 1
ATOM 847 C C . ASP A 1 103 ? -0.832 4.977 16.200 1.00 86.19 103 ASP A C 1
ATOM 849 O O . ASP A 1 103 ? 0.022 5.557 15.529 1.00 86.19 103 ASP A O 1
ATOM 853 N N . VAL A 1 104 ? -2.029 4.655 15.691 1.00 84.81 104 VAL A N 1
ATOM 854 C CA . VAL A 1 104 ? -2.457 5.029 14.329 1.00 84.81 104 VAL A CA 1
ATOM 855 C C . VAL A 1 104 ? -2.476 6.550 14.157 1.00 84.81 104 VAL A C 1
ATOM 857 O O . VAL A 1 104 ? -1.948 7.062 13.166 1.00 84.81 104 VAL A O 1
ATOM 860 N N . LEU A 1 105 ? -3.025 7.295 15.123 1.00 85.19 105 LEU A N 1
ATOM 861 C C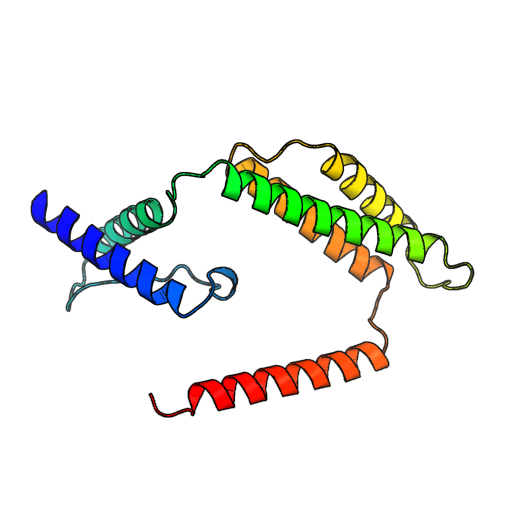A . LEU A 1 105 ? -3.052 8.760 15.081 1.00 85.19 105 LEU A CA 1
ATOM 862 C C . LEU A 1 105 ? -1.644 9.365 15.055 1.00 85.19 105 LEU A C 1
ATOM 864 O O . LEU A 1 105 ? -1.403 10.288 14.281 1.00 85.19 105 LEU A O 1
ATOM 868 N N . LYS A 1 106 ? -0.703 8.829 15.842 1.00 85.50 106 LYS A N 1
ATOM 869 C CA . LYS A 1 106 ? 0.700 9.280 15.831 1.00 85.50 106 LYS A CA 1
ATOM 870 C C . LYS A 1 106 ? 1.361 9.037 14.477 1.00 85.50 106 LYS A C 1
ATOM 872 O O . LYS A 1 106 ? 1.881 9.974 13.882 1.00 85.50 106 LYS A O 1
ATOM 877 N N . ILE A 1 107 ? 1.280 7.808 13.955 1.00 81.50 107 ILE A N 1
ATOM 878 C CA . ILE A 1 107 ? 1.910 7.446 12.674 1.00 81.50 107 ILE A CA 1
ATOM 879 C C . ILE A 1 107 ? 1.353 8.302 11.533 1.00 81.50 107 ILE A C 1
ATOM 881 O O . ILE A 1 107 ? 2.113 8.800 10.699 1.00 81.50 107 ILE A O 1
ATOM 885 N N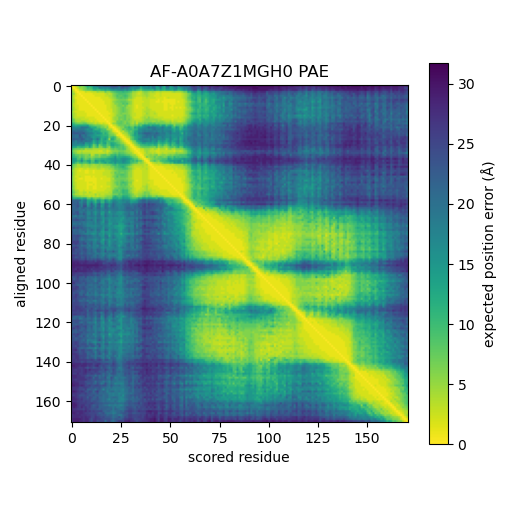 . THR A 1 108 ? 0.031 8.479 11.483 1.00 82.94 108 THR A N 1
ATOM 886 C CA . THR A 1 108 ? -0.618 9.287 10.443 1.00 82.94 108 THR A CA 1
ATOM 887 C C . THR A 1 108 ? -0.276 10.768 10.577 1.00 82.94 108 THR A C 1
ATOM 889 O O . THR A 1 108 ? 0.043 11.387 9.566 1.00 82.94 108 THR A O 1
ATOM 892 N N . HIS A 1 109 ? -0.253 11.330 11.790 1.00 82.75 109 HIS A N 1
ATOM 893 C CA . HIS A 1 109 ? 0.155 12.719 12.015 1.00 82.75 109 HIS A CA 1
ATOM 894 C C . HIS A 1 109 ? 1.598 12.974 11.559 1.00 82.75 109 HIS A C 1
ATOM 896 O O . HIS A 1 109 ? 1.842 13.892 10.772 1.00 82.75 109 HIS A O 1
ATOM 902 N N . ASP A 1 110 ? 2.529 12.109 11.969 1.00 79.31 110 ASP A N 1
ATOM 903 C CA . ASP A 1 110 ? 3.934 12.202 11.573 1.00 79.31 110 ASP A CA 1
ATOM 904 C C . ASP A 1 110 ? 4.078 12.093 10.051 1.00 79.31 110 ASP A C 1
ATOM 906 O O . ASP A 1 110 ? 4.818 12.857 9.436 1.00 79.31 110 ASP A O 1
ATOM 910 N N . SER A 1 111 ? 3.324 11.194 9.416 1.00 75.06 111 SER A N 1
ATOM 911 C CA . SER A 1 111 ? 3.447 10.911 7.980 1.00 75.06 111 SER A CA 1
ATOM 912 C C . SER A 1 111 ? 2.750 11.942 7.082 1.00 75.06 111 SER A C 1
ATOM 914 O O . SER A 1 111 ? 3.215 12.190 5.972 1.00 75.06 111 SER A O 1
ATOM 916 N N . LEU A 1 112 ? 1.688 12.607 7.554 1.00 71.94 112 LEU A N 1
ATOM 917 C CA . LEU A 1 112 ? 0.995 13.680 6.819 1.00 71.94 112 LEU A CA 1
ATOM 918 C C . LEU A 1 112 ? 1.852 14.946 6.649 1.00 71.94 112 LEU A C 1
ATOM 920 O O . LEU A 1 112 ? 1.605 15.753 5.743 1.00 71.94 112 LEU A O 1
ATOM 924 N N . SER A 1 113 ? 2.858 15.113 7.512 1.00 64.69 113 SER A N 1
ATOM 925 C CA . SER A 1 113 ? 3.792 16.241 7.494 1.00 64.69 113 SER A CA 1
ATOM 926 C C . SER A 1 113 ? 4.977 16.060 6.529 1.00 64.69 113 SER A C 1
ATOM 928 O O . SER A 1 113 ? 5.696 17.022 6.246 1.00 64.69 113 SER A O 1
ATOM 930 N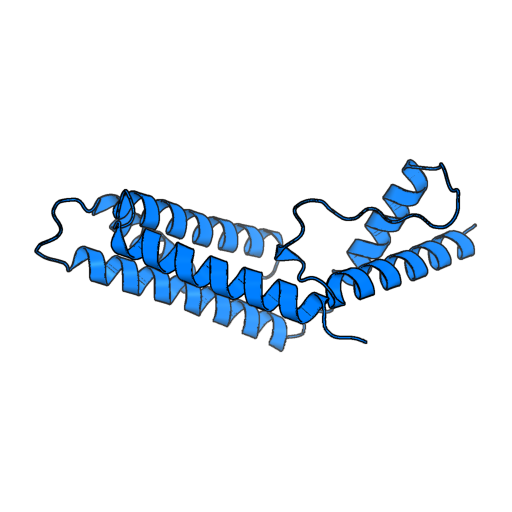 N . ILE A 1 114 ? 5.165 14.858 5.971 1.00 61.94 114 ILE A N 1
ATOM 931 C CA . ILE A 1 114 ? 6.312 14.521 5.118 1.00 61.94 114 ILE A CA 1
ATOM 932 C C . ILE A 1 114 ? 6.056 14.981 3.670 1.00 61.94 114 ILE A C 1
ATOM 934 O O . ILE A 1 114 ? 4.931 14.964 3.160 1.00 61.94 114 ILE A O 1
ATOM 938 N N . ARG A 1 115 ? 7.112 15.458 2.994 1.00 59.38 115 ARG A N 1
ATOM 939 C CA . ARG A 1 115 ? 7.073 15.772 1.553 1.00 59.38 115 ARG A CA 1
ATOM 940 C C . ARG A 1 115 ? 6.906 14.488 0.727 1.00 59.38 115 ARG A C 1
ATOM 942 O O . ARG A 1 115 ? 7.086 13.392 1.239 1.00 59.38 115 ARG A O 1
ATOM 949 N N . ALA A 1 116 ? 6.557 14.627 -0.554 1.00 60.12 116 ALA A N 1
ATOM 950 C CA . ALA A 1 116 ? 6.510 13.480 -1.461 1.00 60.12 116 ALA A CA 1
ATOM 951 C C . ALA A 1 116 ? 7.849 12.711 -1.438 1.00 60.12 116 ALA A C 1
ATOM 953 O O . ALA A 1 116 ? 8.896 13.367 -1.413 1.00 60.12 116 ALA A O 1
ATOM 954 N N . PRO A 1 117 ? 7.823 11.366 -1.452 1.00 63.81 117 PRO A N 1
ATOM 955 C CA . PRO A 1 117 ? 9.035 10.558 -1.443 1.00 63.81 117 PRO A CA 1
ATOM 956 C C . PRO A 1 117 ? 9.861 10.818 -2.709 1.00 63.81 117 PRO A C 1
ATOM 958 O O . PRO A 1 117 ? 9.347 10.755 -3.830 1.00 63.81 117 PRO A O 1
ATOM 961 N N . ASN A 1 118 ? 11.153 11.097 -2.536 1.00 62.66 118 ASN A N 1
ATOM 962 C CA . ASN A 1 118 ? 12.072 11.386 -3.643 1.00 62.66 118 ASN A CA 1
ATOM 963 C C . ASN A 1 118 ? 12.726 10.116 -4.207 1.00 62.66 118 ASN A C 1
ATOM 965 O O . ASN A 1 118 ? 13.352 10.151 -5.266 1.00 62.66 118 ASN A O 1
ATOM 969 N N . SER A 1 119 ? 12.560 8.983 -3.524 1.00 57.22 119 SER A N 1
ATOM 970 C CA . SER A 1 119 ? 13.140 7.690 -3.881 1.00 57.22 119 SER A CA 1
ATOM 971 C C . SER A 1 119 ? 12.113 6.558 -3.765 1.00 57.22 119 SER A C 1
ATOM 973 O O . SER A 1 119 ? 11.061 6.718 -3.150 1.00 57.22 119 SER A O 1
ATOM 975 N N . LEU A 1 120 ? 12.405 5.410 -4.390 1.00 56.34 120 LEU A N 1
ATOM 976 C CA . LEU A 1 120 ? 11.592 4.194 -4.231 1.00 56.34 120 LEU A CA 1
ATOM 977 C C . LEU A 1 120 ? 11.650 3.659 -2.789 1.00 56.34 120 LEU A C 1
ATOM 979 O O . LEU A 1 120 ? 10.635 3.239 -2.259 1.00 56.34 120 LEU A O 1
ATOM 983 N N . SER A 1 121 ? 12.799 3.775 -2.116 1.00 65.50 121 SER A N 1
ATOM 984 C CA . SER A 1 121 ? 12.923 3.373 -0.707 1.00 65.50 121 SER A CA 1
ATOM 985 C C . SER A 1 121 ? 12.005 4.189 0.209 1.00 65.50 121 SER A C 1
ATOM 987 O O . SER A 1 121 ? 11.323 3.623 1.052 1.00 65.50 121 SER A O 1
ATOM 989 N N . GLU A 1 122 ? 11.941 5.514 0.027 1.00 63.78 122 GLU A N 1
ATOM 990 C CA . GLU A 1 122 ? 11.028 6.370 0.805 1.00 63.78 122 GLU A CA 1
ATOM 991 C C . GLU A 1 122 ? 9.551 6.068 0.510 1.00 63.78 122 GLU A C 1
ATOM 993 O O . GLU A 1 122 ? 8.687 6.257 1.364 1.00 63.78 122 GLU A O 1
ATOM 998 N N . HIS A 1 123 ? 9.248 5.619 -0.708 1.00 66.50 123 HIS A N 1
ATOM 999 C CA . HIS A 1 123 ? 7.914 5.170 -1.088 1.00 66.50 123 HIS A CA 1
ATOM 1000 C C . HIS A 1 123 ? 7.529 3.889 -0.339 1.00 66.50 123 HIS A C 1
ATOM 1002 O O . HIS A 1 123 ? 6.455 3.835 0.263 1.00 66.50 123 HIS A O 1
ATOM 1008 N N . ASP A 1 124 ? 8.416 2.895 -0.321 1.00 68.25 124 ASP A N 1
ATOM 1009 C CA . ASP A 1 124 ? 8.186 1.628 0.378 1.00 68.25 124 ASP A CA 1
ATOM 1010 C C . ASP A 1 124 ? 8.017 1.848 1.888 1.00 68.25 124 ASP A C 1
ATOM 1012 O O . ASP A 1 124 ? 7.127 1.259 2.502 1.00 68.25 124 ASP A O 1
ATOM 1016 N N . ASP A 1 125 ? 8.768 2.787 2.471 1.00 77.31 125 ASP A N 1
ATOM 1017 C CA . ASP A 1 125 ? 8.599 3.197 3.868 1.00 77.31 125 ASP A CA 1
ATOM 1018 C C . ASP A 1 125 ? 7.200 3.778 4.147 1.00 77.31 125 ASP A C 1
ATOM 1020 O O . ASP A 1 125 ? 6.601 3.498 5.191 1.00 77.31 125 ASP A O 1
ATOM 1024 N N . ILE A 1 126 ? 6.652 4.590 3.235 1.00 76.38 126 ILE A N 1
ATOM 1025 C CA . ILE A 1 126 ? 5.299 5.152 3.376 1.00 76.38 126 ILE A CA 1
ATOM 1026 C C . ILE A 1 126 ? 4.245 4.050 3.262 1.00 76.38 126 ILE A C 1
ATOM 1028 O O . ILE A 1 126 ? 3.327 4.009 4.085 1.00 76.38 126 ILE A O 1
ATOM 1032 N N . LEU A 1 127 ? 4.384 3.139 2.297 1.00 75.81 127 LEU A N 1
ATOM 1033 C CA . LEU A 1 127 ? 3.475 2.000 2.162 1.00 75.81 127 LEU A CA 1
ATOM 1034 C C . LEU A 1 127 ?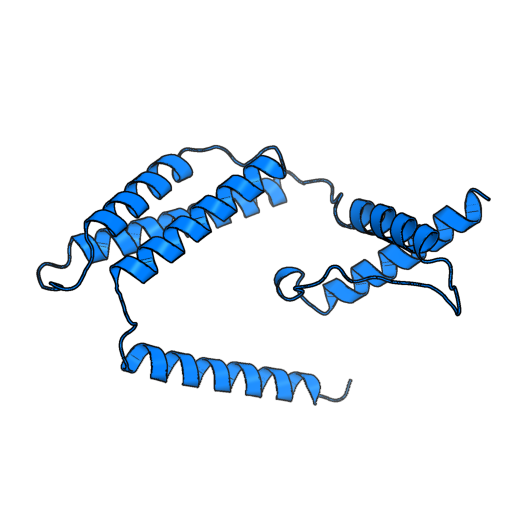 3.503 1.111 3.406 1.00 75.81 127 LEU A C 1
ATOM 1036 O O . LEU A 1 127 ? 2.446 0.754 3.924 1.00 75.81 127 LEU A O 1
ATOM 1040 N N . GLN A 1 128 ? 4.687 0.835 3.952 1.00 78.12 128 GLN A N 1
ATOM 1041 C CA . GLN A 1 128 ? 4.830 0.060 5.180 1.00 78.12 128 GLN A CA 1
ATOM 1042 C C . GLN A 1 128 ? 4.138 0.739 6.371 1.00 78.12 128 GLN A C 1
ATOM 1044 O O . GLN A 1 128 ? 3.525 0.068 7.206 1.00 78.12 128 GLN A O 1
ATOM 1049 N N . ARG A 1 129 ? 4.194 2.074 6.459 1.00 80.12 129 ARG A N 1
ATOM 1050 C CA . ARG A 1 129 ? 3.479 2.845 7.490 1.00 80.12 129 ARG A CA 1
ATOM 1051 C C . ARG A 1 129 ? 1.968 2.791 7.304 1.00 80.12 129 ARG A C 1
ATOM 1053 O O . ARG A 1 129 ? 1.262 2.603 8.291 1.00 80.12 129 ARG A O 1
ATOM 1060 N N . ILE A 1 130 ? 1.474 2.920 6.071 1.00 80.38 130 ILE A N 1
ATOM 1061 C CA . ILE A 1 130 ? 0.044 2.777 5.758 1.00 80.38 130 ILE A CA 1
ATOM 1062 C C . ILE A 1 130 ? -0.435 1.376 6.147 1.00 80.38 130 ILE A C 1
ATOM 1064 O O . ILE A 1 130 ? -1.418 1.265 6.877 1.00 80.38 130 ILE A O 1
ATOM 1068 N N . GLN A 1 131 ? 0.293 0.327 5.755 1.00 76.88 131 GLN A N 1
ATOM 1069 C CA . GLN A 1 131 ? -0.028 -1.052 6.126 1.00 76.88 131 GLN A CA 1
ATOM 1070 C C . GLN A 1 131 ? -0.050 -1.228 7.648 1.00 76.88 131 GLN A C 1
ATOM 1072 O O . GLN A 1 131 ? -1.023 -1.726 8.200 1.00 76.88 131 GLN A O 1
ATOM 1077 N N . THR A 1 132 ? 0.963 -0.710 8.347 1.00 78.56 132 THR A N 1
ATOM 1078 C CA . THR A 1 132 ? 1.023 -0.753 9.817 1.00 78.56 132 THR A CA 1
ATOM 1079 C C . THR A 1 132 ? -0.185 -0.0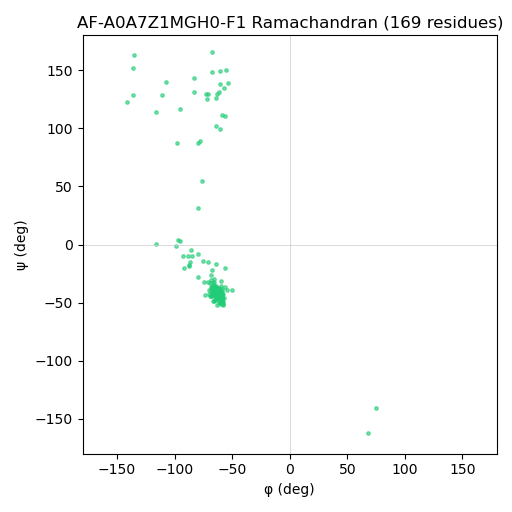65 10.458 1.00 78.56 132 THR A C 1
ATOM 1081 O O . THR A 1 132 ? -0.689 -0.521 11.486 1.00 78.56 132 THR A O 1
ATOM 1084 N N . CYS A 1 133 ? -0.658 1.043 9.883 1.00 76.88 133 CYS A N 1
ATOM 1085 C CA . CYS A 1 133 ? -1.865 1.708 10.355 1.00 76.88 133 CYS A CA 1
ATOM 1086 C C . CYS A 1 133 ? -3.117 0.856 10.137 1.00 76.88 133 CYS A C 1
ATOM 1088 O O . CYS A 1 133 ? -3.945 0.787 11.041 1.00 76.88 133 CYS A O 1
ATOM 1090 N N . ILE A 1 134 ? -3.247 0.214 8.973 1.00 76.06 134 ILE A N 1
ATOM 1091 C CA . ILE A 1 134 ? -4.359 -0.693 8.661 1.00 76.06 134 ILE A CA 1
ATOM 1092 C C . ILE A 1 134 ? -4.363 -1.864 9.645 1.00 76.06 134 ILE A C 1
ATOM 1094 O O . ILE A 1 134 ? -5.378 -2.103 10.290 1.00 76.06 134 ILE A O 1
ATOM 1098 N N . ASP A 1 135 ? -3.220 -2.518 9.849 1.00 74.06 135 ASP A N 1
ATOM 1099 C CA . ASP A 1 135 ? -3.096 -3.660 10.760 1.00 74.06 135 ASP A CA 1
ATOM 1100 C C . ASP A 1 135 ? -3.498 -3.269 12.187 1.00 74.06 135 ASP A C 1
ATOM 1102 O O . ASP A 1 135 ? -4.322 -3.926 12.822 1.00 74.06 135 ASP A O 1
ATOM 1106 N N . ARG A 1 136 ? -2.981 -2.138 12.686 1.00 75.38 136 ARG A N 1
ATOM 1107 C CA . ARG A 1 136 ? -3.321 -1.623 14.023 1.00 75.38 136 ARG A CA 1
ATOM 1108 C C . ARG A 1 136 ? -4.781 -1.207 14.137 1.00 75.38 136 ARG A C 1
ATOM 1110 O O . ARG A 1 136 ? -5.367 -1.368 15.205 1.00 75.38 136 ARG A O 1
ATOM 1117 N N . PHE A 1 137 ? -5.360 -0.661 13.072 1.00 77.81 137 PHE A N 1
ATOM 1118 C CA . PHE A 1 137 ? -6.778 -0.335 13.019 1.00 77.81 137 PHE A CA 1
ATOM 1119 C C . PHE A 1 137 ? -7.625 -1.611 13.104 1.00 77.81 137 PHE A C 1
ATOM 1121 O O . PHE A 1 137 ? -8.505 -1.688 13.959 1.00 77.81 137 PHE A O 1
ATOM 1128 N N . CYS A 1 138 ? -7.309 -2.640 12.317 1.00 74.00 138 CYS A N 1
ATOM 1129 C CA . CYS A 1 138 ? -7.970 -3.945 12.369 1.00 74.00 138 CYS A CA 1
ATOM 1130 C C . CYS A 1 138 ? -7.842 -4.598 13.756 1.00 74.00 138 CYS A C 1
ATOM 1132 O O . CYS A 1 138 ? -8.839 -5.010 14.341 1.00 74.00 138 CYS A O 1
ATOM 1134 N N . GLU A 1 139 ? -6.647 -4.601 14.351 1.00 75.38 139 GLU A N 1
ATOM 1135 C CA . GLU A 1 139 ? -6.444 -5.071 15.729 1.00 75.38 139 GLU A CA 1
ATOM 1136 C C . GLU A 1 139 ? -7.264 -4.276 16.753 1.00 75.38 139 GLU A C 1
ATOM 1138 O O . GLU A 1 139 ? -7.649 -4.810 17.794 1.00 75.38 139 GLU A O 1
ATOM 1143 N N . SER A 1 140 ? -7.505 -2.986 16.497 1.00 72.88 140 SER A N 1
ATOM 1144 C CA . SER A 1 140 ? -8.229 -2.126 17.432 1.00 72.88 140 SER A CA 1
ATOM 1145 C C . SER A 1 140 ? -9.726 -2.393 17.473 1.00 72.88 140 SER A C 1
ATOM 1147 O O . SER A 1 140 ? -10.321 -2.242 18.540 1.00 72.88 140 SER A O 1
ATOM 1149 N N . ILE A 1 141 ? -10.311 -2.789 16.340 1.00 73.50 141 ILE A N 1
ATOM 1150 C CA . ILE A 1 141 ? -11.731 -3.133 16.224 1.00 73.50 141 ILE A CA 1
ATOM 1151 C C . ILE A 1 141 ? -11.996 -4.607 16.554 1.00 73.50 141 ILE A C 1
ATOM 1153 O O . ILE A 1 141 ? -13.129 -4.954 16.875 1.00 73.50 141 ILE A O 1
ATOM 1157 N N . GLY A 1 142 ? -10.959 -5.453 16.535 1.00 69.75 142 GLY A N 1
ATOM 1158 C CA . GLY A 1 142 ? -11.080 -6.887 16.774 1.00 69.75 142 GLY A CA 1
ATOM 1159 C C . GLY A 1 142 ? -11.692 -7.610 15.575 1.00 69.75 142 GLY A C 1
ATOM 1160 O O . GLY A 1 142 ? -11.368 -7.315 14.426 1.00 69.75 142 GLY A O 1
ATOM 1161 N N . GLU A 1 143 ? -12.560 -8.584 15.842 1.00 67.19 143 GLU A N 1
ATOM 1162 C CA . GLU A 1 143 ? -13.279 -9.294 14.784 1.00 67.19 143 GLU A CA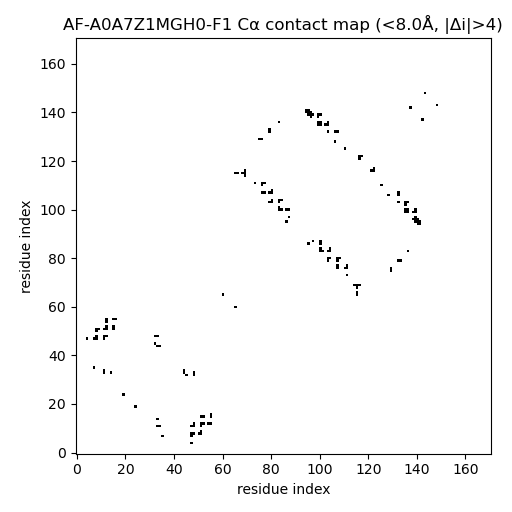 1
ATOM 1163 C C . GLU A 1 143 ? -14.328 -8.357 14.148 1.00 67.19 143 GLU A C 1
ATOM 1165 O O . GLU A 1 143 ? -15.089 -7.714 14.882 1.00 67.19 143 GLU A O 1
ATOM 1170 N N . PRO A 1 144 ? -14.376 -8.229 12.807 1.00 65.81 144 PRO A N 1
ATOM 1171 C CA . PRO A 1 144 ? -15.403 -7.438 12.137 1.00 65.81 144 PRO A CA 1
ATOM 1172 C C . PRO A 1 144 ? -16.809 -7.910 12.529 1.00 65.81 144 PRO A C 1
ATOM 1174 O O . PRO A 1 144 ? -17.020 -9.091 12.805 1.00 65.81 144 PRO A O 1
ATOM 1177 N N . SER A 1 145 ? -17.795 -7.009 12.529 1.00 67.44 145 SER A N 1
ATOM 1178 C CA . SER A 1 145 ? -19.172 -7.411 12.834 1.00 67.44 145 SER A CA 1
ATOM 1179 C C . SER A 1 145 ? -19.682 -8.447 11.826 1.00 67.44 145 SER A C 1
ATOM 1181 O O . SER A 1 145 ? -19.319 -8.419 10.648 1.00 67.44 145 SER A O 1
ATOM 1183 N N . ALA A 1 146 ? -20.572 -9.338 12.273 1.00 72.62 146 ALA A N 1
ATOM 1184 C CA . ALA A 1 146 ? -21.200 -10.333 11.400 1.00 72.62 146 ALA A CA 1
ATOM 1185 C C . ALA A 1 146 ? -21.877 -9.682 10.177 1.00 72.62 146 ALA A C 1
ATOM 1187 O O . ALA A 1 146 ? -21.725 -10.171 9.059 1.00 72.62 146 ALA A O 1
ATOM 1188 N N . ASP A 1 147 ? -22.522 -8.527 10.373 1.00 69.94 147 ASP A N 1
ATOM 1189 C CA . ASP A 1 147 ? -23.149 -7.747 9.301 1.00 69.94 147 ASP A CA 1
ATOM 1190 C C . ASP A 1 147 ? -22.129 -7.256 8.263 1.00 69.94 147 ASP A C 1
ATOM 1192 O O . ASP A 1 147 ? -22.397 -7.283 7.061 1.00 69.94 147 ASP A O 1
ATOM 1196 N N . PHE A 1 148 ? -20.941 -6.824 8.707 1.00 73.31 148 PHE A N 1
ATOM 1197 C CA . PHE A 1 148 ? -19.867 -6.414 7.802 1.00 73.31 148 PHE A CA 1
ATOM 1198 C C . PHE A 1 148 ? -19.358 -7.600 6.980 1.00 73.31 148 PHE A C 1
ATOM 1200 O O . PHE A 1 148 ? -19.182 -7.470 5.771 1.00 73.31 148 PHE A O 1
ATOM 1207 N N . ILE A 1 149 ? -19.159 -8.761 7.613 1.00 73.94 149 ILE A N 1
ATOM 1208 C CA . ILE A 1 149 ? -18.708 -9.986 6.937 1.00 73.94 149 ILE A CA 1
ATOM 1209 C C . ILE A 1 149 ? -19.730 -10.420 5.879 1.00 73.94 149 ILE A C 1
ATOM 1211 O O . ILE A 1 149 ? -19.359 -10.687 4.735 1.00 73.94 149 ILE A O 1
ATOM 1215 N N . GLU A 1 150 ? -21.019 -10.441 6.230 1.00 78.06 150 GLU A N 1
ATOM 1216 C CA . GLU A 1 150 ? -22.092 -10.793 5.297 1.00 78.06 150 GLU A CA 1
ATOM 1217 C C . GLU A 1 150 ? -22.149 -9.817 4.115 1.00 78.06 150 GLU A C 1
ATOM 1219 O O . GLU A 1 150 ? -22.244 -10.232 2.956 1.00 78.06 150 GLU A O 1
ATOM 1224 N N . TYR A 1 151 ? -22.062 -8.514 4.390 1.00 77.56 151 TYR A N 1
ATOM 1225 C CA . TYR A 1 151 ? -22.108 -7.492 3.352 1.00 77.56 151 TYR A CA 1
ATOM 1226 C C . TYR A 1 151 ? -20.880 -7.544 2.434 1.00 77.56 151 TYR A C 1
ATOM 1228 O O . TYR A 1 151 ? -21.029 -7.478 1.213 1.00 77.56 151 TYR A O 1
ATOM 1236 N N . SER A 1 152 ? -19.682 -7.737 2.995 1.00 72.69 152 SER A N 1
ATOM 1237 C CA . SER A 1 152 ? -18.451 -7.936 2.222 1.00 72.69 152 SER A CA 1
ATOM 1238 C C . SER A 1 152 ? -18.563 -9.152 1.302 1.00 72.69 152 SER A C 1
ATOM 1240 O O . SER A 1 152 ? -18.246 -9.053 0.120 1.00 72.69 152 SER A O 1
ATOM 1242 N N . GLY A 1 153 ? -19.096 -10.273 1.803 1.00 75.88 153 GLY A N 1
ATOM 1243 C CA . GLY A 1 153 ? -19.318 -11.476 0.998 1.00 75.88 153 GLY A CA 1
ATOM 1244 C C . GLY A 1 153 ? -20.282 -11.255 -0.173 1.00 75.88 153 GLY A C 1
ATOM 1245 O O . GLY A 1 153 ? -20.035 -11.748 -1.274 1.00 75.88 153 GLY A O 1
ATOM 1246 N N . LYS A 1 154 ? -21.349 -10.467 0.023 1.00 82.62 154 LYS A N 1
ATOM 1247 C CA . LYS A 1 154 ? -22.276 -10.091 -1.062 1.00 82.62 154 LYS A CA 1
ATOM 1248 C C . LYS A 1 154 ? -21.588 -9.245 -2.133 1.00 82.62 154 LYS A C 1
ATOM 1250 O O . LYS A 1 154 ? -21.790 -9.491 -3.319 1.00 82.62 154 LYS A O 1
ATOM 1255 N N . LEU A 1 155 ? -20.771 -8.271 -1.732 1.00 78.25 155 LEU A N 1
ATOM 1256 C CA . LEU A 1 155 ? -20.024 -7.436 -2.676 1.00 78.25 155 LEU A CA 1
ATOM 1257 C C . LEU A 1 155 ? -18.983 -8.239 -3.460 1.00 78.25 155 LEU A C 1
ATOM 1259 O O . LEU A 1 155 ? -18.856 -8.049 -4.669 1.00 78.25 155 LEU A O 1
ATOM 1263 N N . ASP A 1 156 ? -18.280 -9.162 -2.806 1.00 73.12 156 ASP A N 1
ATOM 1264 C CA . ASP A 1 156 ? -17.321 -10.032 -3.485 1.00 73.12 156 ASP A CA 1
ATOM 1265 C C . ASP A 1 156 ? -18.002 -10.952 -4.501 1.00 73.12 156 ASP A C 1
ATOM 1267 O O . ASP A 1 156 ? -17.503 -11.101 -5.616 1.00 73.12 156 ASP A O 1
ATOM 1271 N N . GLN A 1 157 ? -19.172 -11.509 -4.174 1.00 77.50 157 GLN A N 1
ATOM 1272 C CA . GLN A 1 157 ? -19.959 -12.286 -5.136 1.00 77.50 157 GLN A CA 1
ATOM 1273 C C . GLN A 1 157 ? -20.373 -11.455 -6.353 1.00 77.50 157 GLN A C 1
ATOM 1275 O O . GLN A 1 157 ? -20.252 -11.937 -7.478 1.00 77.50 157 GLN A O 1
ATOM 1280 N N . ILE A 1 158 ? -20.814 -10.208 -6.155 1.00 80.19 158 ILE A N 1
ATOM 1281 C CA . ILE A 1 158 ? -21.143 -9.295 -7.261 1.00 80.19 158 ILE A CA 1
ATOM 1282 C C . ILE A 1 158 ? -19.907 -9.062 -8.133 1.00 80.19 158 ILE A C 1
ATOM 1284 O O . ILE A 1 158 ? -19.966 -9.267 -9.342 1.00 80.19 158 ILE A O 1
ATOM 1288 N N . ARG A 1 159 ? -18.763 -8.727 -7.524 1.00 71.94 159 ARG A N 1
ATOM 1289 C CA . ARG A 1 159 ? -17.512 -8.465 -8.248 1.00 71.94 159 ARG A CA 1
ATOM 1290 C C . ARG A 1 159 ? -17.041 -9.671 -9.064 1.00 71.94 159 ARG A C 1
ATOM 1292 O O . ARG A 1 159 ? -16.613 -9.501 -10.203 1.00 71.94 159 ARG A O 1
ATOM 1299 N N . LEU A 1 160 ? -17.118 -10.876 -8.500 1.00 73.50 160 LEU A N 1
ATOM 1300 C CA . LEU A 1 160 ? -16.758 -12.113 -9.200 1.00 73.50 160 LEU A CA 1
ATOM 1301 C C . LEU A 1 160 ? -17.713 -12.397 -10.364 1.00 73.50 160 LEU A C 1
ATOM 1303 O O . LEU A 1 160 ? -17.261 -12.728 -11.457 1.00 73.50 160 LEU A O 1
ATOM 1307 N N . THR A 1 161 ? -19.013 -12.188 -10.155 1.00 76.94 161 THR A N 1
ATOM 1308 C CA . THR A 1 161 ? -20.031 -12.363 -11.199 1.00 76.94 161 THR A CA 1
ATOM 1309 C C . THR A 1 161 ? -19.819 -11.373 -12.348 1.00 76.94 161 THR A C 1
ATOM 1311 O O . THR A 1 161 ? -19.864 -11.759 -13.516 1.00 76.94 161 THR A O 1
ATOM 1314 N N . ASP A 1 162 ? -19.522 -10.109 -12.042 1.00 71.00 162 ASP A N 1
ATOM 1315 C CA . ASP A 1 162 ? -19.225 -9.087 -13.046 1.00 71.00 162 ASP A CA 1
ATOM 1316 C C . ASP A 1 162 ? -17.937 -9.424 -13.813 1.00 71.00 162 ASP A C 1
ATOM 1318 O O . ASP A 1 162 ? -17.906 -9.349 -15.043 1.00 71.00 162 ASP A O 1
ATOM 1322 N N . ALA A 1 163 ? -16.887 -9.875 -13.121 1.00 61.88 163 ALA A N 1
ATOM 1323 C CA . ALA A 1 163 ? -15.638 -10.297 -13.753 1.00 61.88 163 ALA A CA 1
ATOM 1324 C C . ALA A 1 163 ? -15.838 -11.491 -14.709 1.00 61.88 163 ALA A C 1
ATOM 1326 O O . ALA A 1 163 ? -15.266 -11.517 -15.803 1.00 61.88 163 ALA A O 1
ATOM 1327 N N . GLU A 1 164 ? -16.678 -12.461 -14.341 1.00 59.81 164 GLU A N 1
ATOM 1328 C CA . GLU A 1 164 ? -17.051 -13.589 -15.202 1.00 59.81 164 GLU A CA 1
ATOM 1329 C C . GLU A 1 164 ? -17.875 -13.145 -16.418 1.00 59.81 164 GLU A C 1
ATOM 1331 O O . GLU A 1 164 ? -17.648 -13.624 -17.531 1.00 59.81 164 GLU A O 1
ATOM 1336 N N . GLN A 1 165 ? -18.791 -12.191 -16.252 1.00 58.69 165 GLN A N 1
ATOM 1337 C CA . GLN A 1 165 ? -19.552 -11.627 -17.369 1.00 58.69 165 GLN A CA 1
ATOM 1338 C C . GLN A 1 165 ? -18.664 -10.850 -18.347 1.00 58.69 165 GLN A C 1
ATOM 1340 O O . GLN A 1 165 ? -18.865 -10.938 -19.558 1.00 58.69 165 GLN A O 1
ATOM 1345 N N . TYR A 1 166 ? -17.657 -10.127 -17.852 1.00 53.88 166 TYR A N 1
ATOM 1346 C CA . TYR A 1 166 ? -16.682 -9.439 -18.700 1.00 53.88 166 TYR A CA 1
ATOM 1347 C C . TYR A 1 166 ? -15.787 -10.410 -19.481 1.00 53.88 166 TYR A C 1
ATOM 1349 O O . TYR A 1 166 ? -15.507 -10.148 -20.649 1.00 53.88 166 TYR A O 1
ATOM 1357 N N . ARG A 1 167 ? -15.395 -11.552 -18.896 1.00 53.28 167 ARG A N 1
ATOM 1358 C CA . ARG A 1 167 ? -14.629 -12.601 -19.604 1.00 53.28 167 ARG A CA 1
ATOM 1359 C C . ARG A 1 167 ? -15.428 -13.313 -20.697 1.00 53.28 167 ARG A C 1
ATOM 1361 O O . ARG A 1 167 ? -14.832 -13.821 -21.639 1.00 53.28 167 ARG A O 1
ATOM 1368 N N . ASN A 1 168 ? -16.753 -13.353 -20.574 1.00 52.66 168 ASN A N 1
ATOM 1369 C CA . ASN A 1 168 ? -17.644 -14.064 -21.495 1.00 52.66 168 ASN A CA 1
ATOM 1370 C C . ASN A 1 168 ? -18.275 -13.169 -22.577 1.00 52.66 168 ASN A C 1
ATOM 1372 O O . ASN A 1 168 ? -19.098 -13.646 -23.362 1.00 52.66 168 ASN A O 1
ATOM 1376 N N . LYS A 1 169 ? -17.913 -11.881 -22.651 1.00 42.38 169 LYS A N 1
ATOM 1377 C CA . LYS A 1 169 ? -18.304 -11.037 -23.788 1.00 42.38 169 LYS A CA 1
ATOM 1378 C C . LYS A 1 169 ? -17.492 -11.439 -25.028 1.00 42.38 169 LYS A C 1
ATOM 1380 O O . LYS A 1 169 ? -16.268 -11.511 -24.932 1.00 42.38 169 LYS A O 1
ATOM 1385 N N . PRO A 1 170 ? -18.135 -11.695 -26.183 1.00 47.56 170 PRO A N 1
ATOM 1386 C CA . PRO A 1 170 ? -17.406 -11.930 -27.423 1.00 47.56 170 PRO A CA 1
ATOM 1387 C C . PRO A 1 170 ? -16.598 -10.673 -27.776 1.00 47.56 170 PRO A C 1
ATOM 1389 O O . PRO A 1 170 ? -17.138 -9.566 -27.708 1.00 47.56 170 PRO A O 1
ATOM 1392 N N . GLN A 1 171 ? -15.312 -10.872 -28.083 1.00 45.88 171 GLN A N 1
ATOM 1393 C CA . GLN A 1 171 ? -14.411 -9.840 -28.609 1.00 45.88 171 GLN A CA 1
ATOM 1394 C C . GLN A 1 171 ? -14.878 -9.339 -29.977 1.00 45.88 171 GLN A C 1
ATOM 1396 O O . GLN A 1 171 ? -15.352 -10.179 -30.779 1.00 45.88 171 GLN A O 1
#

pLDDT: mean 71.86, std 12.91, range [35.31, 91.75]

Sequence (171 aa):
MHNQLQEDVNWCASVIEQHFEGQPYWEETVTAYFTRGDSTDVRYWKMVNQIATKRCTETPKTLLHVEAYREMNRMALFSINVMAGALLDCRYNTNINKKKLEDVLKITHDSLSIRAPNSLSEHDDILQRIQTCIDRFCESIGEPSADFIEYSGKLDQIRLTDAEQYRNKPQ

Organism: NCBI:txid47951